Protein AF-A0A960YFR2-F1 (afdb_monomer_lite)

Foldseek 3Di:
DDDDDDDDDDDDDDPVVVVVVVVVVVVVVVVVVVVVVVVVVVVVVCVPPVPVVVVVVVVVVVVVVVVVVVVVVVLVVQLVVLCVVVVNPNVRSCVVSVVVVVVVVVVVVVVVVVVVVD

Structure (mmCIF, N/CA/C/O backbone):
data_AF-A0A960YFR2-F1
#
_entry.id   AF-A0A960YFR2-F1
#
loop_
_atom_site.group_PDB
_atom_site.id
_atom_site.type_symbol
_atom_site.label_atom_id
_atom_site.label_alt_id
_atom_site.label_comp_id
_atom_site.label_asym_id
_atom_site.label_entity_id
_atom_site.label_seq_id
_atom_site.pdbx_PDB_ins_code
_atom_site.Cartn_x
_atom_site.Cartn_y
_atom_site.Cartn_z
_atom_site.occupancy
_atom_site.B_iso_or_equiv
_atom_site.auth_seq_id
_atom_site.auth_comp_id
_atom_site.auth_asym_id
_atom_site.auth_atom_id
_atom_site.pdbx_PDB_model_num
ATOM 1 N N . MET A 1 1 ? 30.828 76.100 15.533 1.00 49.69 1 MET A N 1
ATOM 2 C CA . MET A 1 1 ? 29.506 76.568 15.988 1.00 49.69 1 MET A CA 1
ATOM 3 C C . MET A 1 1 ? 28.482 76.100 14.967 1.00 49.69 1 MET A C 1
ATOM 5 O O . MET A 1 1 ? 28.338 76.728 13.929 1.00 49.69 1 MET A O 1
ATOM 9 N N . SER A 1 2 ? 27.882 74.937 15.214 1.00 48.38 2 SER A N 1
ATOM 10 C CA . SER A 1 2 ? 26.666 74.421 14.568 1.00 48.38 2 SER A CA 1
ATOM 11 C C . SER A 1 2 ? 26.073 73.407 15.551 1.00 48.38 2 SER A C 1
ATOM 13 O O . SER A 1 2 ? 26.819 72.611 16.120 1.00 48.38 2 SER A O 1
ATOM 15 N N . GLU A 1 3 ? 24.786 73.556 15.839 1.00 54.16 3 GLU A N 1
ATOM 16 C CA . GLU A 1 3 ? 24.026 72.890 16.903 1.00 54.16 3 GLU A CA 1
ATOM 17 C C . GLU A 1 3 ? 23.826 71.381 16.648 1.00 54.16 3 GLU A C 1
ATOM 19 O O . GLU A 1 3 ? 23.906 70.941 15.498 1.00 54.16 3 GLU A O 1
ATOM 24 N N . PRO A 1 4 ? 23.572 70.572 17.696 1.00 53.50 4 PRO A N 1
ATOM 25 C CA . PRO A 1 4 ? 23.319 69.143 17.550 1.00 53.50 4 PRO A CA 1
ATOM 26 C C . PRO A 1 4 ? 21.912 68.881 16.992 1.00 53.50 4 PRO A C 1
ATOM 28 O O . PRO A 1 4 ? 20.925 69.448 17.459 1.00 53.50 4 PRO A O 1
ATOM 31 N N . ILE A 1 5 ? 21.822 67.981 16.011 1.00 54.00 5 ILE A N 1
ATOM 32 C CA . ILE A 1 5 ? 20.555 67.423 15.534 1.00 54.00 5 ILE A CA 1
ATOM 33 C C . ILE A 1 5 ? 19.979 66.558 16.662 1.00 54.00 5 ILE A C 1
ATOM 35 O O . ILE A 1 5 ? 20.587 65.580 17.089 1.00 54.00 5 ILE A O 1
ATOM 39 N N . SER A 1 6 ? 18.815 66.968 17.157 1.00 52.19 6 SER A N 1
ATOM 40 C CA . SER A 1 6 ? 17.976 66.227 18.093 1.00 52.19 6 SER A CA 1
ATOM 41 C C . SER A 1 6 ? 17.469 64.949 17.420 1.00 52.19 6 SER A C 1
ATOM 43 O O . SER A 1 6 ? 16.533 65.007 16.625 1.00 52.19 6 SER A O 1
ATOM 45 N N . GLU A 1 7 ? 18.059 63.797 17.737 1.00 54.03 7 GLU A N 1
ATOM 46 C CA . GLU A 1 7 ? 17.428 62.504 17.469 1.00 54.03 7 GLU A CA 1
ATOM 47 C C . GLU A 1 7 ? 16.309 62.289 18.493 1.00 54.03 7 GLU A C 1
ATOM 49 O O . GLU A 1 7 ? 16.521 62.195 19.702 1.00 54.03 7 GLU A O 1
ATOM 54 N N . VAL A 1 8 ? 15.085 62.314 17.975 1.00 56.19 8 VAL A N 1
ATOM 55 C CA . VAL A 1 8 ? 13.834 62.027 18.675 1.00 56.19 8 VAL A CA 1
ATOM 56 C C . VAL A 1 8 ? 13.868 60.569 19.159 1.00 56.19 8 VAL A C 1
ATOM 58 O O . VAL A 1 8 ? 14.165 59.691 18.351 1.00 56.19 8 VAL A O 1
ATOM 61 N N . PRO A 1 9 ? 13.553 60.265 20.431 1.00 49.03 9 PRO A N 1
ATOM 62 C CA . PRO A 1 9 ? 13.372 58.883 20.849 1.00 49.03 9 PRO A CA 1
ATOM 63 C C . PRO A 1 9 ? 12.039 58.369 20.284 1.00 49.03 9 PRO A C 1
ATOM 65 O O . PRO A 1 9 ? 11.004 58.997 20.493 1.00 49.03 9 PRO A O 1
ATOM 68 N N . GLU A 1 10 ? 12.048 57.230 19.590 1.00 58.22 10 GLU A N 1
ATOM 69 C CA . GLU A 1 10 ? 10.854 56.402 19.377 1.00 58.22 10 GLU A CA 1
ATOM 70 C C . GLU A 1 10 ? 10.741 55.397 20.538 1.00 58.22 10 GLU A C 1
ATOM 72 O O . GLU A 1 10 ? 11.591 54.511 20.644 1.00 58.22 10 GLU A O 1
ATOM 77 N N . PRO A 1 11 ? 9.698 55.461 21.389 1.00 55.22 11 PRO A N 1
ATOM 78 C CA . PRO A 1 11 ? 9.389 54.353 22.279 1.00 55.22 11 PRO A CA 1
ATOM 79 C C . PRO A 1 11 ? 7.893 54.017 22.226 1.00 55.22 11 PRO A C 1
ATOM 81 O O . PRO A 1 11 ? 7.170 54.299 23.171 1.00 55.22 11 PRO A O 1
ATOM 84 N N . GLU A 1 12 ? 7.396 53.417 21.140 1.00 49.38 12 GLU A N 1
ATOM 85 C CA . GLU A 1 12 ? 5.970 53.023 21.072 1.00 49.38 12 GLU A CA 1
ATOM 86 C C . GLU A 1 12 ? 5.696 51.646 20.438 1.00 49.38 12 GLU A C 1
ATOM 88 O O . GLU A 1 12 ? 4.582 51.368 20.005 1.00 49.38 12 GLU A O 1
ATOM 93 N N . LYS A 1 13 ? 6.669 50.725 20.402 1.00 49.09 13 LYS A N 1
ATOM 94 C CA . LYS A 1 13 ? 6.435 49.369 19.848 1.00 49.09 13 LYS A CA 1
ATOM 95 C C . LYS A 1 13 ? 6.591 48.198 20.816 1.00 49.09 13 LYS A C 1
ATOM 97 O O . LYS A 1 13 ? 6.389 47.061 20.400 1.00 49.09 13 LYS A O 1
ATOM 102 N N . GLU A 1 14 ? 6.903 48.434 22.089 1.00 52.62 14 GLU A N 1
ATOM 103 C CA . GLU A 1 14 ? 7.248 47.338 23.013 1.00 52.62 14 GLU A CA 1
ATOM 104 C C . GLU A 1 14 ? 6.131 46.925 23.991 1.00 52.62 14 GLU A C 1
ATOM 106 O O . GLU A 1 14 ? 6.185 45.824 24.537 1.00 52.62 14 GLU A O 1
ATOM 111 N N . SER A 1 15 ? 5.097 47.751 24.206 1.00 53.38 15 SER A N 1
ATOM 112 C CA . SER A 1 15 ? 4.049 47.469 25.207 1.00 53.38 15 SER A CA 1
ATOM 113 C C . SER A 1 15 ? 2.958 46.516 24.705 1.00 53.38 15 SER A C 1
ATOM 115 O O . SER A 1 15 ? 2.654 45.533 25.377 1.00 53.38 15 SER A O 1
ATOM 117 N N . GLY A 1 16 ? 2.426 46.727 23.496 1.00 53.50 16 GLY A N 1
ATOM 118 C CA . GLY A 1 16 ? 1.329 45.904 22.959 1.00 53.50 16 GLY A CA 1
ATOM 119 C C . GLY A 1 16 ? 1.714 44.447 22.671 1.00 53.50 16 GLY A C 1
ATOM 120 O O . GLY A 1 16 ? 0.872 43.555 22.714 1.00 53.50 16 GLY A O 1
ATOM 121 N N . HIS A 1 17 ? 3.000 44.172 22.428 1.00 55.59 17 HIS A N 1
ATOM 122 C CA . HIS A 1 17 ? 3.466 42.813 22.149 1.00 55.59 17 HIS A CA 1
ATOM 123 C C . HIS A 1 17 ? 3.506 41.934 23.411 1.00 55.59 17 HIS A C 1
ATOM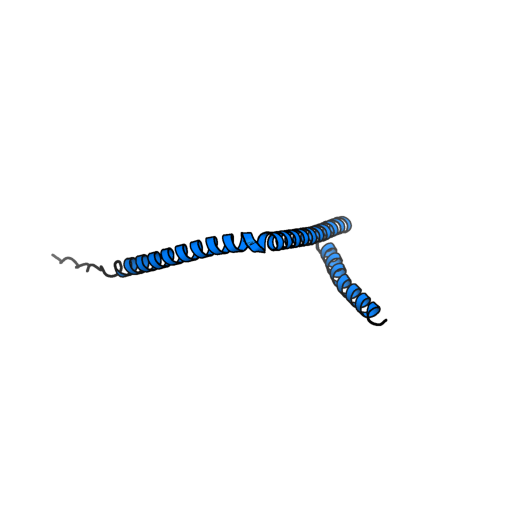 125 O O . HIS A 1 17 ? 3.380 40.714 23.302 1.00 55.59 17 HIS A O 1
ATOM 131 N N . LYS A 1 18 ? 3.669 42.523 24.605 1.00 57.19 18 LYS A N 1
ATOM 132 C CA . LYS A 1 18 ? 3.676 41.778 25.874 1.00 57.19 18 LYS A CA 1
ATOM 133 C C . LYS A 1 18 ? 2.271 41.393 26.328 1.00 57.19 18 LYS A C 1
ATOM 135 O O . LYS A 1 18 ? 2.077 40.243 26.703 1.00 57.19 18 LYS A O 1
ATOM 140 N N . GLU A 1 19 ? 1.296 42.292 26.206 1.00 59.84 19 GLU A N 1
ATOM 141 C CA . GLU A 1 19 ? -0.105 41.995 26.550 1.00 59.84 19 GLU A CA 1
ATOM 142 C C . GLU A 1 19 ? -0.696 40.906 25.640 1.00 59.84 19 GLU A C 1
ATOM 144 O O . GLU A 1 19 ? -1.303 39.954 26.126 1.00 59.84 19 GLU A O 1
ATOM 149 N N . MET A 1 20 ? -0.418 40.960 24.330 1.00 59.03 20 MET A N 1
ATOM 150 C CA . MET A 1 20 ? -0.822 39.897 23.398 1.00 59.03 20 MET A CA 1
ATOM 151 C C . MET A 1 20 ? -0.141 38.552 23.687 1.00 59.03 20 MET A C 1
ATOM 153 O O . MET A 1 20 ? -0.726 37.498 23.441 1.00 59.03 20 MET A O 1
ATOM 157 N N . LEU A 1 21 ? 1.098 38.570 24.193 1.00 59.72 21 LEU A N 1
ATOM 158 C CA . LEU A 1 21 ? 1.816 37.352 24.564 1.00 59.72 21 LEU A CA 1
ATOM 159 C C . LEU A 1 21 ? 1.209 36.716 25.821 1.00 59.72 21 LEU A C 1
ATOM 161 O O . LEU A 1 21 ? 1.066 35.498 25.867 1.00 59.72 21 LEU A O 1
ATOM 165 N N . GLU A 1 22 ? 0.831 37.523 26.815 1.00 66.12 22 GLU A N 1
ATOM 166 C CA . GLU A 1 22 ? 0.197 37.054 28.053 1.00 66.12 22 GLU A CA 1
ATOM 167 C C . GLU A 1 22 ? -1.220 36.514 27.813 1.00 66.12 22 GLU A C 1
ATOM 169 O O . GLU A 1 22 ? -1.551 35.444 28.324 1.00 66.12 22 GLU A O 1
ATOM 174 N N . GLU A 1 23 ? -2.028 37.169 26.972 1.00 65.75 23 GLU A N 1
ATOM 175 C CA . GLU A 1 23 ? -3.334 36.629 26.563 1.00 65.75 23 GLU A CA 1
ATOM 176 C C . GLU A 1 23 ? -3.195 35.329 25.764 1.00 65.75 23 GLU A C 1
ATOM 178 O O . GLU A 1 23 ? -3.946 34.375 25.988 1.00 65.75 23 GLU A O 1
ATOM 183 N N . ALA A 1 24 ? -2.206 35.246 24.867 1.00 61.25 24 ALA A N 1
ATOM 184 C CA . ALA A 1 24 ? -1.918 34.015 24.141 1.00 61.25 24 ALA A CA 1
ATOM 185 C C . ALA A 1 24 ? -1.482 32.893 25.096 1.00 61.25 24 ALA A C 1
ATOM 187 O O . ALA A 1 24 ? -1.965 31.770 24.973 1.00 61.25 24 ALA A O 1
ATOM 188 N N . LEU A 1 25 ? -0.623 33.189 26.075 1.00 68.94 25 LEU A N 1
ATOM 189 C CA . LEU A 1 25 ? -0.191 32.241 27.107 1.00 68.94 25 LEU A CA 1
ATOM 190 C C . LEU A 1 25 ? -1.367 31.744 27.957 1.00 68.94 25 LEU A C 1
ATOM 192 O O . LEU A 1 25 ? -1.479 30.540 28.171 1.00 68.94 25 LEU A O 1
ATOM 196 N N . GLY A 1 26 ? -2.279 32.628 28.369 1.00 72.12 26 GLY A N 1
ATOM 197 C CA . GLY A 1 26 ? -3.488 32.244 29.105 1.00 72.12 26 GLY A CA 1
ATOM 198 C C . GLY A 1 26 ? -4.440 31.367 28.283 1.00 72.12 26 GLY A C 1
ATOM 199 O O . GLY A 1 26 ? -5.005 30.400 28.798 1.00 72.12 26 GLY A O 1
ATOM 200 N N . LEU A 1 27 ? -4.574 31.646 26.982 1.00 66.38 27 LEU A N 1
ATOM 201 C CA . LEU A 1 27 ? -5.314 30.791 26.051 1.00 66.38 27 LEU A CA 1
ATOM 202 C C . LEU A 1 27 ? -4.648 29.422 25.878 1.00 66.38 27 LEU A C 1
ATOM 204 O O . LEU A 1 27 ? -5.349 28.411 25.856 1.00 66.38 27 LEU A O 1
ATOM 208 N N . PHE A 1 28 ? -3.317 29.371 25.791 1.00 66.50 28 PHE A N 1
ATOM 209 C CA . PHE A 1 28 ? -2.565 28.117 25.723 1.00 66.50 28 PHE A CA 1
ATOM 210 C C . PHE A 1 28 ? -2.739 27.274 26.985 1.00 66.50 28 PHE A C 1
ATOM 212 O O . PHE A 1 28 ? -2.912 26.062 26.873 1.00 66.50 28 PHE A O 1
ATOM 219 N N . ASP A 1 29 ? -2.756 27.896 28.161 1.00 75.12 29 ASP A N 1
ATOM 220 C CA . ASP A 1 29 ? -2.908 27.187 29.432 1.00 75.12 29 ASP A CA 1
ATOM 221 C C . ASP A 1 29 ? -4.321 26.593 29.574 1.00 75.12 29 ASP A C 1
ATOM 223 O O . ASP A 1 29 ? -4.499 25.414 29.885 1.00 75.12 29 ASP A O 1
ATOM 227 N N . HIS A 1 30 ? -5.350 27.358 29.196 1.00 70.62 30 HIS A N 1
ATOM 228 C CA . HIS A 1 30 ? -6.721 26.849 29.123 1.00 70.62 30 HIS A CA 1
ATOM 229 C C . HIS A 1 30 ? -6.894 25.736 28.081 1.00 70.62 30 HIS A C 1
ATOM 231 O O . HIS A 1 30 ? -7.612 24.761 28.327 1.00 70.62 30 HIS A O 1
ATOM 237 N N . LEU A 1 31 ? -6.231 25.855 26.929 1.00 67.25 31 LEU A N 1
ATOM 238 C CA . LEU A 1 31 ? -6.242 24.833 25.887 1.00 67.25 31 LEU A CA 1
ATOM 239 C C . LEU A 1 31 ? -5.565 23.546 26.379 1.00 67.25 31 LEU A C 1
ATOM 241 O O . LEU A 1 31 ? -6.090 22.455 26.159 1.00 67.25 31 LEU A O 1
ATOM 245 N N . MET A 1 32 ? -4.444 23.669 27.091 1.00 69.50 32 MET A N 1
ATOM 246 C CA . MET A 1 32 ? -3.717 22.548 27.687 1.00 69.50 32 MET A CA 1
ATOM 247 C C . MET A 1 32 ? -4.568 21.801 28.713 1.00 69.50 32 MET A C 1
ATOM 249 O O . MET A 1 32 ? -4.686 20.580 28.623 1.00 69.50 32 MET A O 1
ATOM 253 N N . ILE A 1 33 ? -5.247 22.516 29.614 1.00 77.00 33 ILE A N 1
ATOM 254 C CA . ILE A 1 33 ? -6.146 21.917 30.615 1.00 77.00 33 ILE A CA 1
ATOM 255 C C . ILE A 1 33 ? -7.338 21.213 29.944 1.00 77.00 33 ILE A C 1
ATOM 257 O O . ILE A 1 33 ? -7.767 20.135 30.373 1.00 77.00 33 ILE A O 1
ATOM 261 N N . TYR A 1 34 ? -7.868 21.788 28.860 1.00 71.69 34 TYR A N 1
ATOM 262 C CA . TYR A 1 34 ? -8.931 21.164 28.075 1.00 71.69 34 TYR A CA 1
ATOM 263 C C . TYR A 1 34 ? -8.453 19.868 27.410 1.00 71.69 34 TYR A C 1
ATOM 265 O O . TYR A 1 34 ? -9.129 18.843 27.513 1.00 71.69 34 TYR A O 1
ATOM 273 N N . PHE A 1 35 ? -7.271 19.878 26.787 1.00 64.19 35 PHE A N 1
ATOM 274 C CA . PHE A 1 35 ? -6.675 18.687 26.180 1.00 64.19 35 PHE A CA 1
ATOM 275 C C . PHE A 1 35 ? -6.340 17.609 27.208 1.00 64.19 35 PHE A C 1
ATOM 277 O O . PHE A 1 35 ? -6.591 16.434 26.948 1.00 64.19 35 PHE A O 1
ATOM 284 N N . GLU A 1 36 ? -5.830 17.985 28.377 1.00 72.31 36 GLU A N 1
ATOM 285 C CA . GLU A 1 36 ? -5.533 17.055 29.465 1.00 72.31 36 GLU A CA 1
ATOM 286 C C . GLU A 1 36 ? -6.812 16.380 29.975 1.00 72.31 36 GLU A C 1
ATOM 288 O O . GLU A 1 36 ? -6.887 15.153 30.071 1.00 72.31 36 GLU A O 1
ATOM 293 N N . THR A 1 37 ? -7.874 17.160 30.188 1.00 73.50 37 THR A N 1
ATOM 294 C CA . THR A 1 37 ? -9.182 16.630 30.593 1.00 73.50 37 THR A CA 1
ATOM 295 C C . THR A 1 37 ? -9.766 15.713 29.515 1.00 73.50 37 THR A C 1
ATOM 297 O O . THR A 1 37 ? -10.275 14.635 29.828 1.00 73.50 37 THR A O 1
ATOM 300 N N . LEU A 1 38 ? -9.650 16.093 28.238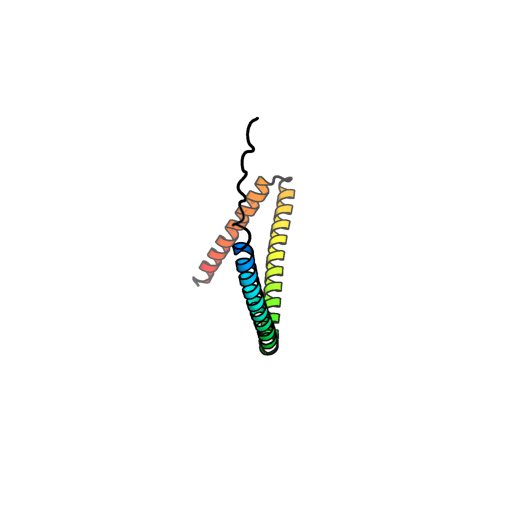 1.00 65.94 38 LEU A N 1
ATOM 301 C CA . LEU A 1 38 ? -10.095 15.294 27.095 1.00 65.94 38 LEU A CA 1
ATOM 302 C C . LEU A 1 38 ? -9.306 13.976 26.980 1.00 65.94 38 LEU A C 1
ATOM 304 O O . LEU A 1 38 ? -9.884 12.925 26.693 1.00 65.94 38 LEU A O 1
ATOM 308 N N . LEU A 1 39 ? -7.999 14.001 27.245 1.00 69.69 39 LEU A N 1
ATOM 309 C CA . LEU A 1 39 ? -7.132 12.821 27.265 1.00 69.69 39 LEU A CA 1
ATOM 310 C C . LEU A 1 39 ? -7.490 11.872 28.410 1.00 69.69 39 LEU A C 1
ATOM 312 O O . LEU A 1 39 ? -7.628 10.671 28.187 1.00 69.69 39 LEU A O 1
ATOM 316 N N . ILE A 1 40 ? -7.733 12.394 29.611 1.00 74.88 40 ILE A N 1
ATOM 317 C CA . ILE A 1 40 ? -8.154 11.586 30.763 1.00 74.88 40 ILE A CA 1
ATOM 318 C C . ILE A 1 40 ? -9.532 10.959 30.504 1.00 74.88 40 ILE A C 1
ATOM 320 O O . ILE A 1 40 ? -9.742 9.771 30.766 1.00 74.88 40 ILE A O 1
ATOM 324 N N . TYR A 1 41 ? -10.473 11.724 29.942 1.00 65.88 41 TYR A N 1
ATOM 325 C CA . TYR A 1 41 ? -11.812 11.221 29.633 1.00 65.88 41 TYR A CA 1
ATOM 326 C C . TYR A 1 41 ? -11.792 10.190 28.502 1.00 65.88 41 TYR A C 1
ATOM 328 O O . TYR A 1 41 ? -12.469 9.166 28.592 1.00 65.88 41 TYR A O 1
ATOM 336 N N . SER A 1 42 ? -10.985 10.417 27.463 1.00 57.56 42 SER A N 1
ATOM 337 C CA . SER A 1 42 ? -10.822 9.475 26.352 1.00 57.56 42 SER A CA 1
ATOM 338 C C . SER A 1 42 ? -10.109 8.193 26.779 1.00 57.56 42 SER A C 1
ATOM 340 O O . SER A 1 42 ? -10.546 7.124 26.371 1.00 57.56 42 SER A O 1
ATOM 342 N N . GLN A 1 43 ? -9.106 8.246 27.662 1.00 59.94 43 GLN A N 1
ATOM 343 C CA . GLN A 1 43 ? -8.488 7.048 28.244 1.00 59.94 43 GLN A CA 1
ATOM 344 C C . GLN A 1 43 ? -9.477 6.247 29.097 1.00 59.94 43 GLN A C 1
ATOM 346 O O . GLN A 1 43 ? -9.537 5.019 28.994 1.00 59.94 43 GLN A O 1
ATOM 351 N N . LYS A 1 44 ? -10.292 6.929 29.910 1.00 64.50 44 LYS A N 1
ATOM 352 C CA . LYS A 1 44 ? -11.314 6.283 30.744 1.00 64.50 44 LYS A CA 1
ATOM 353 C C . LYS A 1 44 ? -12.416 5.642 29.893 1.00 64.50 44 LYS A C 1
ATOM 355 O O . LYS A 1 44 ? -12.790 4.498 30.137 1.00 64.50 44 LYS A O 1
ATOM 360 N N . LEU A 1 45 ? -12.857 6.331 28.838 1.00 56.88 45 LEU A N 1
ATOM 361 C CA . LEU A 1 45 ? -13.832 5.829 27.866 1.00 56.88 45 LEU A CA 1
ATOM 362 C C . LEU A 1 45 ? -13.252 4.701 26.990 1.00 56.88 45 LEU A C 1
ATOM 364 O O . LEU A 1 45 ? -13.965 3.765 26.614 1.00 56.88 45 LEU A O 1
ATOM 368 N N . ALA A 1 46 ? -11.949 4.754 26.695 1.00 56.28 46 ALA A N 1
ATOM 369 C CA . ALA A 1 46 ? -11.268 3.741 25.903 1.00 56.28 46 ALA A CA 1
ATOM 370 C C . ALA A 1 46 ? -11.100 2.415 26.662 1.00 56.28 46 ALA A C 1
ATOM 372 O O . ALA A 1 46 ? -11.254 1.340 26.071 1.00 56.28 46 ALA A O 1
ATOM 373 N N . ASN A 1 47 ? -10.857 2.488 27.974 1.00 60.16 47 ASN A N 1
ATOM 374 C CA . ASN A 1 47 ? -10.675 1.317 28.831 1.00 60.16 47 ASN A CA 1
ATOM 375 C C . ASN A 1 47 ? -11.950 0.478 29.013 1.00 60.16 47 ASN A C 1
ATOM 377 O O . ASN A 1 47 ? -11.848 -0.743 29.117 1.00 60.16 47 ASN A O 1
ATOM 381 N N . GLU A 1 48 ? -13.143 1.081 29.008 1.00 59.16 48 GLU A N 1
ATOM 382 C CA . GLU A 1 48 ? -14.388 0.342 29.282 1.00 59.16 48 GLU A CA 1
ATOM 383 C C . GLU A 1 48 ? -15.063 -0.269 28.043 1.00 59.16 48 GLU A C 1
ATOM 385 O O . GLU A 1 48 ? -15.740 -1.291 28.166 1.00 59.16 48 GLU A O 1
ATOM 390 N N . LYS A 1 49 ? -14.903 0.312 26.842 1.00 55.28 49 LYS A N 1
ATOM 391 C CA . LYS A 1 49 ? -15.598 -0.177 25.626 1.00 55.28 49 LYS A CA 1
ATOM 392 C C . LYS A 1 49 ? -14.736 -0.299 24.371 1.00 55.28 49 LYS A C 1
ATOM 394 O O . LYS A 1 49 ? -15.068 -1.106 23.503 1.00 55.28 49 LYS A O 1
ATOM 399 N N . PHE A 1 50 ? -13.630 0.439 24.258 1.00 53.09 50 PHE A N 1
ATOM 400 C CA . PHE A 1 50 ? -12.825 0.428 23.033 1.00 53.09 50 PHE A CA 1
ATOM 401 C C . PHE A 1 50 ? -11.725 -0.614 23.015 1.00 53.09 50 PHE A C 1
ATOM 403 O O . PHE A 1 50 ? -11.272 -0.913 21.925 1.00 53.09 50 PHE A O 1
ATOM 410 N N . ASN A 1 51 ? -11.303 -1.213 24.128 1.00 60.06 51 ASN A N 1
ATOM 411 C CA . ASN A 1 51 ? -10.114 -2.068 24.078 1.00 60.06 51 ASN A CA 1
ATOM 412 C C . ASN A 1 51 ? -10.263 -3.239 23.076 1.00 60.06 51 ASN A C 1
ATOM 414 O O . ASN A 1 51 ? -9.396 -3.456 22.240 1.00 60.06 51 ASN A O 1
ATOM 418 N N . ARG A 1 52 ? -11.422 -3.913 23.017 1.00 59.09 52 ARG A N 1
ATOM 419 C CA . ARG A 1 52 ? -11.664 -4.956 21.992 1.00 59.09 52 ARG A CA 1
ATOM 420 C C . ARG A 1 52 ? -11.838 -4.409 20.577 1.00 59.09 52 ARG A C 1
ATOM 422 O O . ARG A 1 52 ? -11.343 -5.023 19.637 1.00 59.09 52 ARG A O 1
ATOM 429 N N . LEU A 1 53 ? -12.545 -3.289 20.417 1.00 63.62 53 LEU A N 1
ATOM 430 C CA . LEU A 1 53 ? -12.818 -2.723 19.095 1.00 63.62 53 LEU A CA 1
ATOM 431 C C . LEU A 1 53 ? -11.561 -2.079 18.499 1.00 63.62 53 LEU A C 1
ATOM 433 O O . LEU A 1 53 ? -11.284 -2.273 17.328 1.00 63.62 53 LEU A O 1
ATOM 437 N N . ALA A 1 54 ? -10.768 -1.389 19.316 1.00 64.94 54 ALA A N 1
ATOM 438 C CA . ALA A 1 54 ? -9.478 -0.812 18.972 1.00 64.94 54 ALA A CA 1
ATOM 439 C C . ALA A 1 54 ? -8.446 -1.900 18.680 1.00 64.94 54 ALA A C 1
ATOM 441 O O . ALA A 1 54 ? -7.770 -1.796 17.669 1.00 64.94 54 ALA A O 1
ATOM 442 N N . ILE A 1 55 ? -8.367 -2.979 19.472 1.00 67.19 55 ILE A N 1
ATOM 443 C CA . ILE A 1 55 ? -7.503 -4.124 19.137 1.00 67.19 55 ILE A CA 1
ATOM 444 C C . ILE A 1 55 ? -7.922 -4.736 17.795 1.00 67.19 55 ILE A C 1
ATOM 446 O O . ILE A 1 55 ? -7.069 -4.982 16.949 1.00 67.19 55 ILE A O 1
ATOM 450 N N . PHE A 1 56 ? -9.223 -4.933 17.556 1.00 76.44 56 PHE A N 1
ATOM 451 C CA . PHE A 1 56 ? -9.712 -5.432 16.269 1.00 76.44 56 PHE A CA 1
ATOM 452 C C . PHE A 1 56 ? -9.368 -4.486 15.109 1.00 76.44 56 PHE A C 1
ATOM 454 O O . PHE A 1 56 ? -8.898 -4.940 14.070 1.00 76.44 56 PHE A O 1
ATOM 461 N N . LEU A 1 57 ? -9.552 -3.177 15.289 1.00 73.50 57 LEU A N 1
ATOM 462 C CA . LEU A 1 57 ? -9.264 -2.157 14.278 1.00 73.50 57 LEU A CA 1
ATOM 463 C C . LEU A 1 57 ? -7.755 -2.063 14.009 1.00 73.50 57 LEU A C 1
ATOM 465 O O . LEU A 1 57 ? -7.344 -2.014 12.856 1.00 73.50 57 LEU A O 1
ATOM 469 N N . VAL A 1 58 ? -6.926 -2.142 15.050 1.00 74.69 58 VAL A N 1
ATOM 470 C CA . VAL A 1 58 ? -5.464 -2.200 14.941 1.00 74.69 58 VAL A CA 1
ATOM 471 C C . VAL A 1 58 ? -5.036 -3.455 14.190 1.00 74.69 58 VAL A C 1
ATOM 473 O O . VAL A 1 58 ? -4.254 -3.339 13.257 1.00 74.69 58 VAL A O 1
ATOM 476 N N . ILE A 1 59 ? -5.580 -4.632 14.515 1.00 73.62 59 ILE A N 1
ATOM 477 C CA . ILE A 1 59 ? -5.291 -5.878 13.787 1.00 73.62 59 ILE A CA 1
ATOM 478 C C . ILE A 1 59 ? -5.742 -5.773 12.326 1.00 73.62 59 ILE A C 1
ATOM 480 O O . ILE A 1 59 ? -4.994 -6.156 11.431 1.00 73.62 59 ILE A O 1
ATOM 484 N N . ALA A 1 60 ? -6.930 -5.228 12.059 1.00 72.25 60 ALA A N 1
ATOM 485 C CA . ALA A 1 60 ? -7.444 -5.052 10.704 1.00 72.25 60 ALA A CA 1
ATOM 486 C C . ALA A 1 60 ? -6.565 -4.100 9.878 1.00 72.25 60 ALA A C 1
ATOM 488 O O . ALA A 1 60 ? -6.241 -4.406 8.732 1.00 72.25 60 ALA A O 1
ATOM 489 N N . VAL A 1 61 ? -6.123 -2.987 10.467 1.00 74.56 61 VAL A N 1
ATOM 490 C CA . VAL A 1 61 ? -5.187 -2.046 9.836 1.00 74.56 61 VAL A CA 1
ATOM 491 C C . VAL A 1 61 ? -3.822 -2.698 9.629 1.00 74.56 61 VAL A C 1
ATOM 493 O O . VAL A 1 61 ? -3.240 -2.533 8.562 1.00 74.56 61 VAL A O 1
ATOM 496 N N . LEU A 1 62 ? -3.332 -3.492 10.586 1.00 75.94 62 LEU A N 1
ATOM 497 C CA . LEU A 1 62 ? -2.070 -4.223 10.456 1.00 75.94 62 LEU A CA 1
ATOM 498 C C . LEU A 1 62 ? -2.126 -5.240 9.306 1.00 75.94 62 LEU A C 1
ATOM 500 O O . LEU A 1 62 ? -1.192 -5.336 8.516 1.00 75.94 62 LEU A O 1
ATOM 504 N N . LEU A 1 63 ? -3.235 -5.976 9.185 1.00 76.50 63 LEU A N 1
ATOM 505 C CA . LEU A 1 63 ? -3.466 -6.938 8.105 1.00 76.50 63 LEU A CA 1
ATOM 506 C C . LEU A 1 63 ? -3.634 -6.246 6.751 1.00 76.50 63 LEU A C 1
ATOM 508 O O . LEU A 1 63 ? -3.117 -6.735 5.747 1.00 76.50 63 LEU A O 1
ATOM 512 N N . LEU A 1 64 ? -4.328 -5.107 6.704 1.00 76.12 64 LEU A N 1
ATOM 513 C CA . LEU A 1 64 ? -4.432 -4.288 5.498 1.00 76.12 64 LEU A CA 1
ATOM 514 C C . LEU A 1 64 ? -3.047 -3.787 5.073 1.00 76.12 64 LEU A C 1
ATOM 516 O O . LEU A 1 64 ? -2.670 -3.930 3.914 1.00 76.12 64 LEU A O 1
ATOM 520 N N . PHE A 1 65 ? -2.265 -3.272 6.021 1.00 79.25 65 PHE A N 1
ATOM 521 C CA . PHE A 1 65 ? -0.906 -2.802 5.786 1.00 79.25 65 PHE A CA 1
ATOM 522 C C . PHE A 1 65 ? 0.003 -3.927 5.285 1.00 79.25 65 PHE A C 1
ATOM 524 O O . PHE A 1 65 ? 0.734 -3.732 4.314 1.00 79.25 65 PHE A O 1
ATOM 531 N N . LEU A 1 66 ? -0.077 -5.119 5.883 1.00 77.81 66 LEU A N 1
ATOM 532 C CA . LEU A 1 66 ? 0.693 -6.284 5.452 1.00 77.81 66 LEU A CA 1
ATOM 533 C C . LEU A 1 66 ? 0.300 -6.732 4.037 1.00 77.81 66 LEU A C 1
ATOM 535 O O . LEU A 1 66 ? 1.179 -7.002 3.222 1.00 77.81 66 LEU A O 1
ATOM 539 N N . ASN A 1 67 ? -0.997 -6.745 3.716 1.00 77.50 67 ASN A N 1
ATOM 540 C CA . ASN A 1 67 ? -1.482 -7.051 2.369 1.00 77.50 67 ASN A CA 1
ATOM 541 C C . ASN A 1 67 ? -1.018 -6.013 1.339 1.00 77.50 67 ASN A C 1
ATOM 543 O O . ASN A 1 67 ? -0.499 -6.386 0.290 1.00 77.50 67 ASN A O 1
AT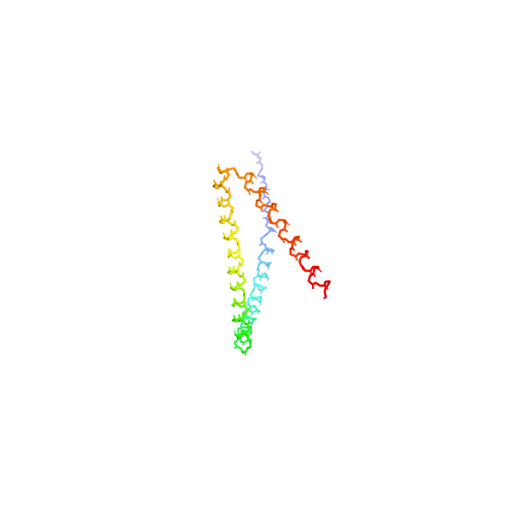OM 547 N N . CYS A 1 68 ? -1.146 -4.717 1.636 1.00 79.25 68 CYS A N 1
ATOM 548 C CA . CYS A 1 68 ? -0.666 -3.654 0.753 1.00 79.25 68 CYS A CA 1
ATOM 549 C C . CYS A 1 68 ? 0.848 -3.747 0.544 1.00 79.25 68 CYS A C 1
ATOM 551 O O . CYS A 1 68 ? 1.315 -3.683 -0.590 1.00 79.25 68 CYS A O 1
ATOM 553 N N . THR A 1 69 ? 1.604 -3.966 1.620 1.00 81.44 69 THR A N 1
ATOM 554 C CA . THR A 1 69 ? 3.060 -4.133 1.564 1.00 81.44 69 THR A CA 1
ATOM 555 C C . THR A 1 69 ? 3.424 -5.342 0.704 1.00 81.44 69 THR A C 1
ATOM 557 O O . THR A 1 69 ? 4.250 -5.223 -0.195 1.00 81.44 69 THR A O 1
ATOM 560 N N . GLY A 1 70 ? 2.758 -6.482 0.901 1.00 82.69 70 GLY A N 1
ATOM 561 C CA . GLY A 1 70 ? 2.969 -7.688 0.100 1.00 82.69 70 GLY A CA 1
ATOM 562 C C . GLY A 1 70 ? 2.700 -7.468 -1.390 1.00 82.69 70 GLY A C 1
ATOM 563 O O . GLY A 1 70 ? 3.503 -7.884 -2.221 1.00 82.69 70 GLY A O 1
ATOM 564 N N . ILE A 1 71 ? 1.624 -6.753 -1.735 1.00 84.12 71 ILE A N 1
ATOM 565 C CA . ILE A 1 71 ? 1.313 -6.396 -3.126 1.00 84.12 71 ILE A CA 1
ATOM 566 C C . ILE A 1 71 ? 2.413 -5.502 -3.712 1.00 84.12 71 ILE A C 1
ATOM 568 O O . ILE A 1 71 ? 2.880 -5.770 -4.814 1.00 84.12 71 ILE A O 1
ATOM 572 N N . VAL A 1 72 ? 2.873 -4.484 -2.978 1.00 84.88 72 VAL A N 1
ATOM 573 C CA . VAL A 1 72 ? 3.959 -3.597 -3.431 1.00 84.88 72 VAL A CA 1
ATOM 574 C C . VAL A 1 72 ? 5.252 -4.378 -3.663 1.00 84.88 72 VAL A C 1
ATOM 576 O O . VAL A 1 72 ? 5.891 -4.195 -4.697 1.00 84.88 72 VAL A O 1
ATOM 579 N N . PHE A 1 73 ? 5.617 -5.287 -2.756 1.00 85.00 73 PHE A N 1
ATOM 580 C CA . PHE A 1 73 ? 6.787 -6.151 -2.925 1.00 85.00 73 PHE A CA 1
ATOM 581 C C . PHE A 1 73 ? 6.649 -7.097 -4.118 1.00 85.00 73 PHE A C 1
ATOM 583 O O . PHE A 1 73 ? 7.616 -7.298 -4.845 1.00 85.00 73 PHE A O 1
ATOM 590 N N . LEU A 1 74 ? 5.462 -7.655 -4.351 1.00 86.25 74 LEU A N 1
ATOM 591 C CA . LEU A 1 74 ? 5.206 -8.548 -5.479 1.00 86.25 74 LEU A CA 1
ATOM 592 C C . LEU A 1 74 ? 5.275 -7.808 -6.819 1.00 86.25 74 LEU A C 1
ATOM 594 O O . LEU A 1 74 ? 5.884 -8.301 -7.766 1.00 86.25 74 LEU A O 1
ATOM 598 N N . VAL A 1 75 ? 4.710 -6.601 -6.881 1.00 86.06 75 VAL A N 1
ATOM 599 C CA . VAL A 1 75 ? 4.852 -5.682 -8.017 1.00 86.06 75 VAL A CA 1
ATOM 600 C C . VAL A 1 75 ? 6.340 -5.385 -8.220 1.00 86.06 75 VAL A C 1
ATOM 602 O O . VAL A 1 75 ? 6.878 -5.661 -9.285 1.00 86.06 75 VAL A O 1
ATOM 605 N N . TYR A 1 76 ? 7.053 -4.939 -7.191 1.00 87.44 76 TYR A N 1
ATOM 606 C CA . TYR A 1 76 ? 8.480 -4.639 -7.293 1.00 87.44 76 TYR A CA 1
ATOM 607 C C . TYR A 1 76 ? 9.326 -5.836 -7.766 1.00 87.44 76 TYR A C 1
ATOM 609 O O . TYR A 1 76 ? 10.151 -5.687 -8.665 1.00 87.44 76 TYR A O 1
ATOM 617 N N . ALA A 1 77 ? 9.097 -7.032 -7.221 1.00 88.56 77 ALA A N 1
ATOM 618 C CA . ALA A 1 77 ? 9.788 -8.251 -7.634 1.00 88.56 77 ALA A CA 1
ATOM 619 C C . ALA A 1 77 ? 9.468 -8.627 -9.090 1.00 88.56 77 ALA A C 1
ATOM 621 O O . ALA A 1 77 ? 10.365 -8.999 -9.843 1.00 88.56 77 ALA A O 1
ATOM 622 N N . GLY A 1 78 ? 8.208 -8.476 -9.510 1.00 86.12 78 GLY A N 1
ATOM 623 C CA . GLY A 1 78 ? 7.805 -8.659 -10.903 1.00 86.12 78 GLY A CA 1
ATOM 624 C C . GLY A 1 78 ? 8.479 -7.654 -11.837 1.00 86.12 78 GLY A C 1
ATOM 625 O O . GLY A 1 78 ? 8.952 -8.038 -12.904 1.00 86.12 78 GLY A O 1
ATOM 626 N N . PHE A 1 79 ? 8.588 -6.388 -11.421 1.00 87.44 79 PHE A N 1
ATOM 627 C CA . PHE A 1 79 ? 9.297 -5.354 -12.174 1.00 87.44 79 PHE A CA 1
ATOM 628 C C . PHE A 1 79 ? 10.783 -5.674 -12.317 1.00 87.44 79 PHE A C 1
ATOM 630 O O . PHE A 1 79 ? 11.322 -5.563 -13.412 1.00 87.44 79 PHE A O 1
ATOM 637 N N . GLN A 1 80 ? 11.433 -6.115 -11.237 1.00 84.62 80 GLN A N 1
ATOM 638 C CA . GLN A 1 80 ? 12.837 -6.527 -11.274 1.00 84.62 80 GLN A CA 1
ATOM 639 C C . GLN A 1 80 ? 13.051 -7.738 -12.189 1.00 84.62 80 GLN A C 1
ATOM 641 O O . GLN A 1 80 ? 13.946 -7.720 -13.027 1.00 84.62 80 GLN A O 1
ATOM 646 N N . GLY A 1 81 ? 12.172 -8.742 -12.127 1.00 87.81 81 GLY A N 1
ATOM 647 C CA . GLY A 1 81 ? 12.222 -9.871 -13.060 1.00 87.81 81 GLY A CA 1
ATOM 648 C C . GLY A 1 81 ? 12.043 -9.438 -14.521 1.00 87.81 81 GLY A C 1
ATOM 649 O O . GLY A 1 81 ? 12.727 -9.940 -15.409 1.00 87.81 81 GLY A O 1
ATOM 650 N N . LEU A 1 82 ? 11.165 -8.465 -14.782 1.00 86.50 82 LEU A N 1
ATOM 651 C CA . LEU A 1 82 ? 11.003 -7.860 -16.108 1.00 86.50 82 LEU A CA 1
ATOM 652 C C . LEU A 1 82 ? 12.251 -7.083 -16.543 1.00 86.50 82 LEU A C 1
ATOM 654 O O . LEU A 1 82 ? 12.636 -7.178 -17.707 1.00 86.50 82 LEU A O 1
ATOM 658 N N . LEU A 1 83 ? 12.901 -6.347 -15.638 1.00 88.56 83 LEU A N 1
ATOM 659 C CA . LEU A 1 83 ? 14.162 -5.662 -15.925 1.00 88.56 83 LEU A CA 1
ATOM 660 C C . LEU A 1 83 ? 15.251 -6.656 -16.331 1.00 88.56 83 LEU A C 1
ATOM 662 O O . LEU A 1 83 ? 15.924 -6.416 -17.329 1.00 88.56 83 LEU A O 1
ATOM 666 N N . ASP A 1 84 ? 15.383 -7.785 -15.637 1.00 87.69 84 ASP A N 1
ATOM 667 C CA . ASP A 1 84 ? 16.366 -8.814 -15.991 1.00 87.69 84 ASP A CA 1
ATOM 668 C C . ASP A 1 84 ? 16.076 -9.442 -17.366 1.00 87.69 84 ASP A C 1
ATOM 670 O O . ASP A 1 84 ? 16.989 -9.628 -18.173 1.00 87.69 84 ASP A O 1
ATOM 674 N N . VAL A 1 85 ? 14.801 -9.687 -17.692 1.00 88.19 85 VAL A N 1
ATOM 675 C CA . VAL A 1 85 ? 14.383 -10.186 -19.017 1.00 88.19 85 VAL A CA 1
ATOM 676 C C . VAL A 1 85 ? 14.669 -9.169 -20.127 1.00 88.19 85 VAL A C 1
ATOM 678 O O . VAL A 1 85 ? 15.061 -9.548 -21.231 1.00 88.19 85 VAL A O 1
ATOM 681 N N . PHE A 1 86 ? 14.503 -7.877 -19.846 1.00 88.94 86 PHE A N 1
ATOM 682 C CA . PHE A 1 86 ? 14.723 -6.797 -20.806 1.00 88.94 86 PHE A CA 1
ATOM 683 C C . PHE A 1 86 ? 16.128 -6.180 -20.744 1.00 88.94 86 PHE A C 1
ATOM 685 O O . PHE A 1 86 ? 16.329 -5.098 -21.292 1.00 88.94 86 PHE A O 1
ATOM 692 N N . GLN A 1 87 ? 17.108 -6.852 -20.125 1.00 89.75 87 GLN A N 1
ATOM 693 C CA . GLN A 1 87 ? 18.500 -6.376 -20.027 1.00 89.75 87 GLN A CA 1
ATOM 694 C C . GLN A 1 87 ? 18.615 -4.962 -19.423 1.00 89.75 87 GLN A C 1
ATOM 696 O O . GLN A 1 87 ? 19.374 -4.121 -19.896 1.00 89.75 87 GLN A O 1
ATOM 701 N N . GLN A 1 88 ? 17.834 -4.702 -18.376 1.00 85.44 88 GLN A N 1
ATOM 702 C CA . GLN A 1 88 ? 17.707 -3.422 -17.671 1.00 85.44 88 GLN A CA 1
ATOM 703 C C . GLN A 1 88 ? 17.129 -2.258 -18.495 1.00 85.44 88 GLN A C 1
ATOM 705 O O . GLN A 1 88 ? 17.231 -1.096 -18.097 1.00 85.44 88 GLN A O 1
ATOM 710 N N . ASP A 1 89 ? 16.441 -2.546 -19.602 1.00 87.62 89 ASP A N 1
ATOM 711 C CA . ASP A 1 89 ? 15.632 -1.557 -20.317 1.00 87.62 89 ASP A CA 1
ATOM 712 C C . ASP A 1 89 ? 14.357 -1.227 -19.516 1.00 87.62 89 ASP A C 1
ATOM 714 O O . ASP A 1 89 ? 13.320 -1.900 -19.595 1.00 87.62 89 ASP A O 1
ATOM 718 N N . SER A 1 90 ? 14.453 -0.162 -18.718 1.00 83.62 90 SER A N 1
ATOM 719 C CA . SER A 1 90 ? 13.389 0.314 -17.830 1.00 83.62 90 SER A CA 1
ATOM 720 C C . SER A 1 90 ? 12.131 0.765 -18.570 1.00 83.62 90 SER A C 1
ATOM 722 O O . SER A 1 90 ? 11.033 0.698 -18.012 1.00 83.62 90 SER A O 1
ATOM 724 N N . LEU A 1 91 ? 12.261 1.170 -19.835 1.00 85.50 91 LEU A N 1
ATOM 725 C CA . LEU A 1 91 ? 11.154 1.674 -20.638 1.00 85.50 91 LEU A CA 1
ATOM 726 C C . LEU A 1 91 ? 10.276 0.514 -21.116 1.00 85.50 91 LEU A C 1
ATOM 728 O O . LEU A 1 91 ? 9.055 0.555 -20.953 1.00 85.50 91 LEU A O 1
ATOM 732 N N . LYS A 1 92 ? 10.892 -0.566 -21.612 1.00 83.75 92 LYS A N 1
ATOM 733 C CA . LYS A 1 92 ? 10.169 -1.791 -21.993 1.00 83.75 92 LYS A CA 1
ATOM 734 C C . LYS A 1 92 ? 9.561 -2.501 -20.787 1.00 83.75 92 LYS A C 1
ATOM 736 O O . LYS A 1 92 ? 8.394 -2.886 -20.844 1.00 83.75 92 LYS A O 1
ATOM 741 N N . ALA A 1 93 ? 10.312 -2.622 -19.691 1.00 85.69 93 ALA A N 1
ATOM 742 C CA . ALA A 1 93 ? 9.816 -3.242 -18.465 1.00 85.69 93 ALA A CA 1
ATOM 743 C C . ALA A 1 93 ? 8.598 -2.490 -17.902 1.00 85.69 93 ALA A C 1
ATOM 745 O O . ALA A 1 93 ? 7.583 -3.112 -17.590 1.00 85.69 93 ALA A O 1
ATOM 746 N N . SER A 1 94 ? 8.656 -1.154 -17.849 1.00 83.25 94 SER A N 1
ATOM 747 C CA . SER A 1 94 ? 7.548 -0.317 -17.366 1.00 83.25 94 SER A CA 1
ATOM 748 C C . SER A 1 94 ? 6.324 -0.396 -18.280 1.00 83.25 94 SER A C 1
ATOM 750 O O . SER A 1 94 ? 5.200 -0.537 -17.800 1.00 83.25 94 SER A O 1
ATOM 752 N N . LEU A 1 95 ? 6.526 -0.399 -19.602 1.00 86.56 95 LEU A N 1
ATOM 753 C CA . LEU A 1 95 ? 5.437 -0.516 -20.571 1.00 86.56 95 LEU A CA 1
ATOM 754 C C . LEU A 1 95 ? 4.704 -1.862 -20.453 1.00 86.56 95 LEU A C 1
ATOM 756 O O . LEU A 1 95 ? 3.472 -1.904 -20.441 1.00 86.56 95 LEU A O 1
ATOM 760 N N . VAL A 1 96 ? 5.446 -2.966 -20.343 1.00 84.62 96 VAL A N 1
ATOM 761 C CA . VAL A 1 96 ? 4.873 -4.315 -20.204 1.00 84.62 96 VAL A CA 1
ATOM 762 C C . VAL A 1 96 ? 4.162 -4.468 -18.864 1.00 84.62 96 VAL A C 1
ATOM 764 O O . VAL A 1 96 ? 3.047 -4.982 -18.803 1.00 84.62 96 VAL A O 1
ATOM 767 N N . MET A 1 97 ? 4.765 -3.968 -17.790 1.00 85.25 97 MET A N 1
ATOM 768 C CA . MET A 1 97 ? 4.166 -4.049 -16.468 1.00 85.25 97 MET A CA 1
ATOM 769 C C . MET A 1 97 ? 2.908 -3.178 -16.343 1.00 85.25 97 MET A C 1
ATOM 771 O O . MET A 1 97 ? 1.888 -3.634 -15.826 1.00 85.25 97 MET A O 1
ATOM 775 N N . GLY A 1 98 ? 2.957 -1.948 -16.861 1.00 82.12 98 GLY A N 1
ATOM 776 C CA . GLY A 1 98 ? 1.836 -1.012 -16.869 1.00 82.12 98 GLY A CA 1
ATOM 777 C C . GLY A 1 98 ? 0.674 -1.486 -17.743 1.00 82.12 98 GLY A C 1
ATOM 778 O O . GLY A 1 98 ? -0.479 -1.415 -17.321 1.00 82.12 98 GLY A O 1
ATOM 779 N N . SER A 1 99 ? 0.959 -2.039 -18.927 1.00 83.50 99 SER A N 1
ATOM 780 C CA . SER A 1 99 ? -0.076 -2.637 -19.782 1.00 83.50 99 SER A CA 1
ATOM 781 C C . SER A 1 99 ? -0.697 -3.878 -19.138 1.00 83.50 99 SER A C 1
ATOM 783 O O . SER A 1 99 ? -1.921 -3.983 -19.095 1.00 83.50 99 SER A O 1
ATOM 785 N N . GLY A 1 100 ? 0.107 -4.768 -18.546 1.00 80.50 100 GLY A N 1
ATOM 786 C CA . GLY A 1 100 ? -0.391 -5.919 -17.788 1.00 80.50 100 GLY A CA 1
ATOM 787 C C . GLY A 1 100 ? -1.329 -5.514 -16.646 1.00 80.50 100 GLY A C 1
ATOM 788 O O . GLY A 1 100 ? -2.426 -6.060 -16.525 1.00 80.50 100 GLY A O 1
ATOM 789 N N . LEU A 1 101 ? -0.949 -4.498 -15.865 1.00 81.44 101 LEU A N 1
ATOM 790 C CA . LEU A 1 101 ? -1.774 -3.941 -14.788 1.00 81.44 101 LEU A CA 1
ATOM 791 C C . LEU A 1 101 ? -3.093 -3.335 -15.280 1.00 81.44 101 LEU A C 1
ATOM 793 O O . LEU A 1 101 ? -4.085 -3.412 -14.563 1.00 81.44 101 LEU A O 1
ATOM 797 N N . PHE A 1 102 ? -3.138 -2.777 -16.492 1.00 81.25 102 PHE A N 1
ATOM 798 C CA . PHE A 1 102 ? -4.359 -2.213 -17.075 1.00 81.25 102 PHE A CA 1
ATOM 799 C C . PHE A 1 102 ? -5.369 -3.284 -17.516 1.00 81.25 102 PHE A C 1
ATOM 801 O O . PHE A 1 102 ? -6.580 -3.091 -17.395 1.00 81.25 102 PHE A O 1
ATOM 808 N N . PHE A 1 103 ? -4.899 -4.441 -17.990 1.00 82.62 103 PHE A N 1
ATOM 809 C CA . PHE A 1 103 ? -5.788 -5.521 -18.430 1.00 82.62 103 PHE A CA 1
ATOM 810 C C . PHE A 1 103 ? -6.396 -6.324 -17.275 1.00 82.62 103 PHE A C 1
ATOM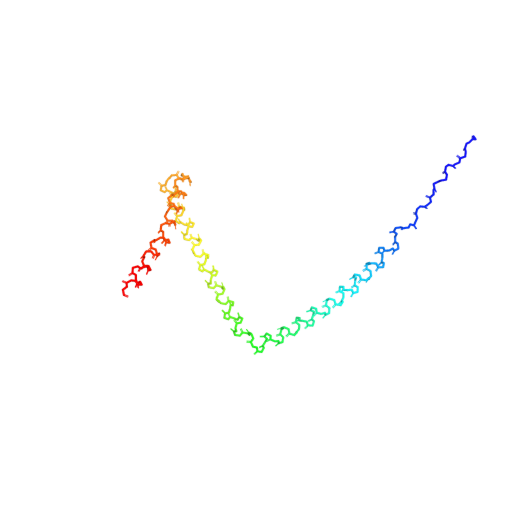 812 O O . PHE A 1 103 ? -7.512 -6.824 -17.411 1.00 82.62 103 PHE A O 1
ATOM 819 N N . ILE A 1 104 ? -5.723 -6.417 -16.125 1.00 81.25 104 ILE A N 1
ATOM 820 C CA . ILE A 1 104 ? -6.234 -7.122 -14.936 1.00 81.25 104 ILE A CA 1
ATOM 821 C C . ILE A 1 104 ? -7.630 -6.629 -14.495 1.00 81.25 104 ILE A C 1
ATOM 823 O O . ILE A 1 104 ? -8.529 -7.467 -14.379 1.00 81.25 104 ILE A O 1
ATOM 827 N N . PRO A 1 105 ? -7.881 -5.319 -14.281 1.00 79.56 105 PRO A N 1
ATOM 828 C CA . PRO A 1 105 ? -9.205 -4.836 -13.897 1.00 79.56 105 PRO A CA 1
ATOM 829 C C . PRO A 1 105 ? -10.242 -5.052 -15.004 1.00 79.56 105 PRO A C 1
ATOM 831 O O . PRO A 1 105 ? -11.379 -5.394 -14.695 1.00 79.56 105 PRO A O 1
ATOM 834 N N . LEU A 1 106 ? -9.868 -4.937 -16.285 1.00 82.38 106 LEU A N 1
ATOM 835 C CA . LEU A 1 106 ? -10.774 -5.216 -17.407 1.00 82.38 106 LEU A CA 1
ATOM 836 C C . LEU A 1 106 ? -11.223 -6.683 -17.433 1.00 82.38 106 LEU A C 1
ATOM 838 O O . LEU A 1 106 ? -12.409 -6.961 -17.609 1.00 82.38 106 LEU A O 1
ATOM 842 N N . ILE A 1 107 ? -10.300 -7.621 -17.203 1.00 84.81 107 ILE A N 1
ATOM 843 C CA . ILE A 1 107 ? -10.604 -9.055 -17.113 1.00 84.81 107 ILE A CA 1
ATOM 844 C C . ILE A 1 107 ? -11.487 -9.339 -15.893 1.00 84.81 107 ILE A C 1
ATOM 846 O O . ILE A 1 107 ? -12.462 -10.079 -16.005 1.00 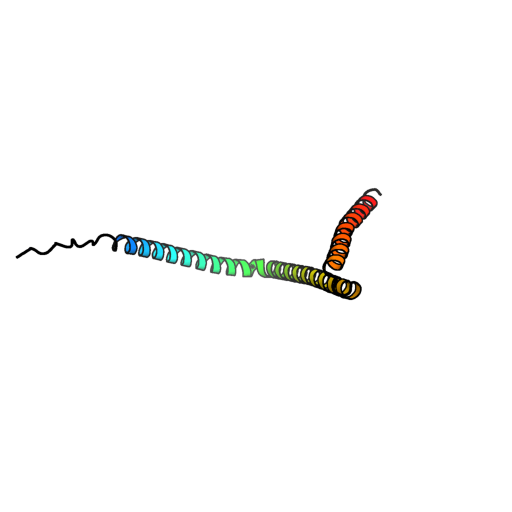84.81 107 ILE A O 1
ATOM 850 N N . LEU A 1 108 ? -11.195 -8.730 -14.741 1.00 83.38 108 LEU A N 1
ATOM 851 C CA . LEU A 1 108 ? -12.010 -8.851 -13.527 1.00 83.38 108 LEU A CA 1
ATOM 852 C C . LEU A 1 108 ? -13.439 -8.338 -13.734 1.00 83.38 108 LEU A C 1
ATOM 854 O O . LEU A 1 108 ? -14.390 -9.024 -13.362 1.00 83.38 108 LEU A O 1
ATOM 858 N N . VAL A 1 109 ? -13.602 -7.173 -14.366 1.00 84.88 109 VAL A N 1
ATOM 859 C CA . VAL A 1 109 ? -14.916 -6.611 -14.710 1.00 84.88 109 VAL A CA 1
ATOM 860 C C . VAL A 1 109 ? -15.649 -7.518 -15.696 1.00 84.88 109 VAL A C 1
ATOM 862 O O . VAL A 1 109 ? -16.819 -7.823 -15.484 1.00 84.88 109 VAL A O 1
ATOM 865 N N . TYR A 1 110 ? -14.970 -8.018 -16.729 1.00 88.12 110 TYR A N 1
ATOM 866 C CA . TYR A 1 110 ? -15.559 -8.968 -17.674 1.00 88.12 110 TYR A CA 1
ATOM 867 C C . TYR A 1 110 ? -16.032 -10.259 -16.986 1.00 88.12 110 TYR A C 1
ATOM 869 O O . TYR A 1 110 ? -17.151 -10.715 -17.224 1.00 88.12 110 TYR A O 1
ATOM 877 N N . LEU A 1 111 ? -15.216 -10.833 -16.097 1.00 87.75 111 LEU A N 1
ATOM 878 C CA . LEU A 1 111 ? -15.582 -12.019 -15.321 1.00 87.75 111 LEU A CA 1
ATOM 879 C C . LEU A 1 111 ? -16.753 -11.748 -14.371 1.00 87.75 111 LEU A C 1
ATOM 881 O O . LEU A 1 111 ? -17.625 -12.605 -14.239 1.00 87.75 111 LEU A O 1
ATOM 885 N N . LEU A 1 112 ? -16.807 -10.567 -13.747 1.00 83.19 112 LEU A N 1
ATOM 886 C CA . LEU A 1 112 ? -17.943 -10.140 -12.931 1.00 83.19 112 LEU A CA 1
ATOM 887 C C . LEU A 1 112 ? -19.218 -10.040 -13.771 1.00 83.19 112 LEU A C 1
ATOM 889 O O . LEU A 1 112 ? -20.217 -10.644 -13.405 1.00 83.19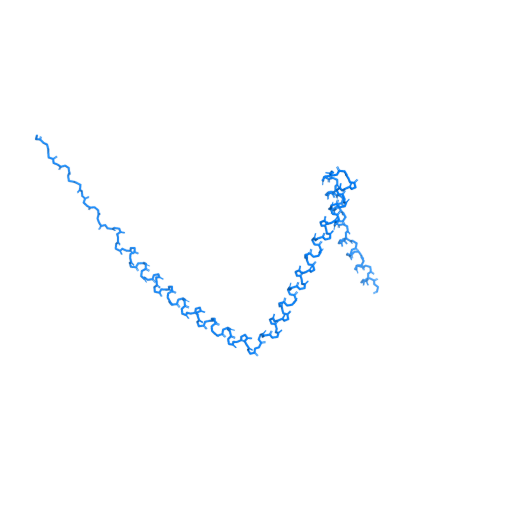 112 LEU A O 1
ATOM 893 N N . ILE A 1 113 ? -19.181 -9.369 -14.924 1.00 85.31 113 ILE A N 1
ATOM 894 C CA . ILE A 1 113 ? -20.334 -9.262 -15.834 1.00 85.31 113 ILE A CA 1
ATOM 895 C C . ILE A 1 113 ? -20.801 -10.651 -16.284 1.00 85.31 113 ILE A C 1
ATOM 897 O O . ILE A 1 113 ? -21.995 -10.939 -16.257 1.00 85.31 113 ILE A O 1
ATOM 901 N N . LYS A 1 114 ? -19.870 -11.539 -16.652 1.00 80.62 114 LYS A N 1
ATOM 902 C CA . LYS A 1 114 ? -20.186 -12.920 -17.039 1.00 80.62 114 LYS A CA 1
ATOM 903 C C . LYS A 1 114 ? -20.816 -13.716 -15.892 1.00 80.62 114 LYS A C 1
ATOM 905 O O . LYS A 1 114 ? -21.696 -14.530 -16.144 1.00 80.62 114 LYS A O 1
ATOM 910 N N . LYS A 1 115 ? -20.365 -13.501 -14.652 1.00 74.69 115 LYS A N 1
ATOM 911 C CA . LYS A 1 115 ? -20.897 -14.172 -13.458 1.00 74.69 115 LYS A CA 1
ATOM 912 C C . LYS A 1 115 ? -22.281 -13.649 -13.058 1.00 74.69 115 LYS A C 1
ATOM 914 O O . LYS A 1 115 ? -23.063 -14.423 -12.526 1.00 74.69 115 LYS A O 1
ATOM 919 N N . THR A 1 116 ? -22.571 -12.371 -13.296 1.00 72.44 116 THR A N 1
ATOM 920 C CA . THR A 1 116 ? -23.861 -11.743 -12.950 1.00 72.44 116 THR A CA 1
ATOM 921 C C . THR A 1 116 ? -24.933 -11.948 -14.028 1.00 72.44 116 THR A C 1
ATOM 923 O O . THR A 1 116 ? -26.115 -11.884 -13.720 1.00 72.44 116 THR A O 1
ATOM 926 N N . ASN A 1 117 ? -24.546 -12.218 -15.281 1.00 57.47 117 ASN A N 1
ATOM 927 C CA . ASN A 1 117 ? -25.460 -12.564 -16.382 1.00 57.47 117 ASN A CA 1
ATOM 928 C C . ASN A 1 117 ? -25.802 -14.071 -16.442 1.00 57.47 117 ASN A C 1
ATOM 930 O O . ASN A 1 117 ? -25.994 -14.613 -17.533 1.00 57.47 117 ASN A O 1
ATOM 934 N N . PHE A 1 118 ? -25.855 -14.747 -15.292 1.00 50.12 118 PHE A N 1
ATOM 935 C CA . PHE A 1 118 ? -26.281 -16.142 -15.158 1.00 50.12 118 PHE A CA 1
ATOM 936 C C . PHE A 1 118 ? -27.363 -16.275 -14.088 1.00 50.12 118 PHE A C 1
ATOM 938 O O . PHE A 1 118 ? -27.162 -15.711 -12.989 1.00 50.12 118 PHE A O 1
#

Secondary structure (DSSP, 8-state):
--PPP-------SSSHHHHHHHHHHHHHHHHHHHHHHHHHHHHHHIIIIIHHHHHHHHHHHHHHHHHHHHHHHHHHHHHHHHHHHTTT-HHHHHHHHHHHHHHHHHHHHHHHHHHH--

Radius of gyration: 32.92 Å; chains: 1; bounding box: 56×93×53 Å

Sequence (118 aa):
MSEPISEVPEPEKESGHKEMLEEALGLFDHLMIYFETLLIYSQKLANEKFNRLAIFLVIAVLLLFLNCTGIVFLVYAGFQGLLDVFQQDSLKASLVMGSGLFFIPLILVYLLIKKTNF

pLDDT: mean 72.07, std 12.6, range [48.38, 89.75]